Protein AF-A0A8H2DY57-F1 (afdb_monomer_lite)

Radius of gyration: 18.43 Å; chains: 1; bounding box: 59×36×42 Å

Organism: Orbilia oligospora (NCBI:txid2813651)

Structure (mmCIF, N/CA/C/O backbone):
data_AF-A0A8H2DY57-F1
#
_entry.id   AF-A0A8H2DY57-F1
#
loop_
_atom_site.group_PDB
_atom_site.id
_atom_site.type_symbol
_atom_site.label_atom_id
_atom_site.label_alt_id
_atom_site.label_comp_id
_atom_site.label_asym_id
_atom_site.label_entity_id
_atom_site.label_seq_id
_atom_site.pdbx_PDB_ins_code
_atom_site.Cartn_x
_atom_site.Cartn_y
_atom_site.Cartn_z
_atom_site.occupancy
_atom_site.B_iso_or_equiv
_atom_site.auth_seq_id
_atom_site.auth_comp_id
_atom_site.auth_asym_id
_atom_site.auth_atom_id
_atom_site.pdbx_PDB_model_num
ATOM 1 N N . MET A 1 1 ? -40.625 -6.576 17.910 1.00 38.81 1 MET A N 1
ATOM 2 C CA . MET A 1 1 ? -39.157 -6.635 18.066 1.00 38.81 1 MET A CA 1
ATOM 3 C C . MET A 1 1 ? -38.543 -6.299 16.723 1.00 38.81 1 MET A C 1
ATOM 5 O O . MET A 1 1 ? -38.522 -7.148 15.848 1.00 38.81 1 MET A O 1
ATOM 9 N N . GLY A 1 2 ? -38.136 -5.049 16.552 1.00 35.75 2 GLY A N 1
ATOM 10 C CA . GLY A 1 2 ? -37.361 -4.571 15.414 1.00 35.75 2 GLY A CA 1
ATOM 11 C C . GLY A 1 2 ? -36.537 -3.418 15.954 1.00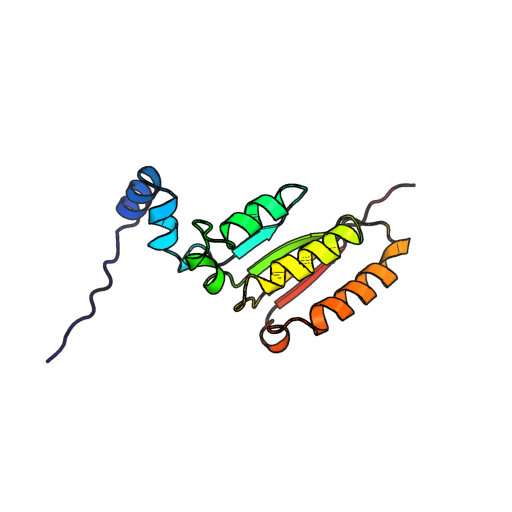 35.75 2 GLY A C 1
ATOM 12 O O . GLY A 1 2 ? -37.092 -2.367 16.250 1.00 35.75 2 GLY A O 1
ATOM 13 N N . LEU A 1 3 ? -35.269 -3.677 16.265 1.00 39.50 3 LEU A N 1
ATOM 14 C CA . LEU A 1 3 ? -34.320 -2.611 16.553 1.00 39.50 3 LEU A CA 1
ATOM 15 C C . LEU A 1 3 ? -33.756 -2.210 15.200 1.00 39.50 3 LEU A C 1
ATOM 17 O O . LEU A 1 3 ? -32.845 -2.857 14.684 1.00 39.50 3 LEU A O 1
ATOM 21 N N . ASP A 1 4 ? -34.379 -1.192 14.618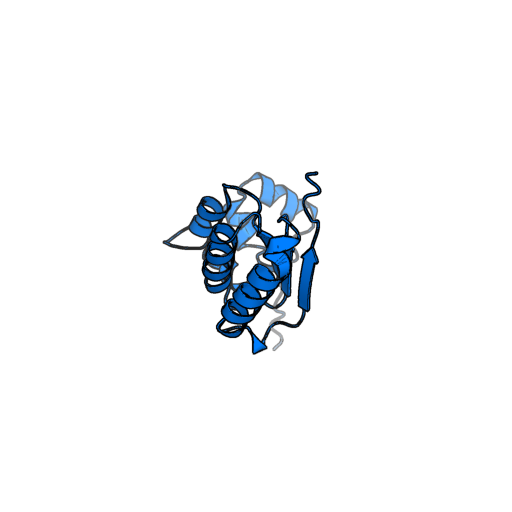 1.00 39.31 4 ASP A N 1
ATOM 22 C CA . ASP A 1 4 ? -33.868 -0.500 13.450 1.00 39.31 4 ASP A CA 1
ATOM 23 C C . ASP A 1 4 ? -32.509 0.082 13.832 1.00 39.31 4 ASP A C 1
ATOM 25 O O . ASP A 1 4 ? -32.385 0.990 14.655 1.00 39.31 4 ASP A O 1
ATOM 29 N N . HIS A 1 5 ? -31.459 -0.525 13.290 1.00 42.16 5 HIS A N 1
ATOM 30 C CA . HIS A 1 5 ? -30.103 -0.036 13.437 1.00 42.16 5 HIS A CA 1
ATOM 31 C C . HIS A 1 5 ? -29.969 1.174 12.504 1.00 42.16 5 HIS A C 1
ATOM 33 O O . HIS A 1 5 ? -29.487 1.069 11.379 1.00 42.16 5 HIS A O 1
ATOM 39 N N . GLU A 1 6 ? -30.479 2.322 12.951 1.00 39.50 6 GLU A N 1
ATOM 40 C CA . GLU A 1 6 ? -30.279 3.604 12.288 1.00 39.50 6 GLU A CA 1
ATOM 41 C C . GLU A 1 6 ? -28.786 3.942 12.342 1.00 39.50 6 GLU A C 1
ATOM 43 O O . GLU A 1 6 ? -28.264 4.487 13.315 1.00 39.50 6 GLU A O 1
ATOM 48 N N . THR A 1 7 ? -28.060 3.601 11.280 1.00 49.81 7 THR A N 1
ATOM 49 C CA . THR A 1 7 ? -26.817 4.298 10.962 1.00 49.81 7 THR A CA 1
ATOM 50 C C . THR A 1 7 ? -27.155 5.778 10.804 1.00 49.81 7 THR A C 1
ATOM 52 O O . THR A 1 7 ? -27.992 6.098 9.955 1.00 49.81 7 THR A O 1
ATOM 55 N N . PRO A 1 8 ? -26.530 6.696 11.562 1.00 45.56 8 PRO A N 1
ATOM 56 C CA . PRO A 1 8 ? -26.753 8.114 11.365 1.00 45.56 8 PRO A CA 1
ATOM 57 C C . PRO A 1 8 ? -26.166 8.490 10.004 1.00 45.56 8 PRO A C 1
ATOM 59 O O . PRO A 1 8 ? -24.956 8.637 9.829 1.00 45.56 8 PRO A O 1
ATOM 62 N N . CYS A 1 9 ? -27.040 8.607 9.009 1.00 51.09 9 CYS A N 1
ATOM 63 C CA . CYS A 1 9 ? -26.726 9.189 7.718 1.00 51.09 9 CYS A CA 1
ATOM 64 C C . CYS A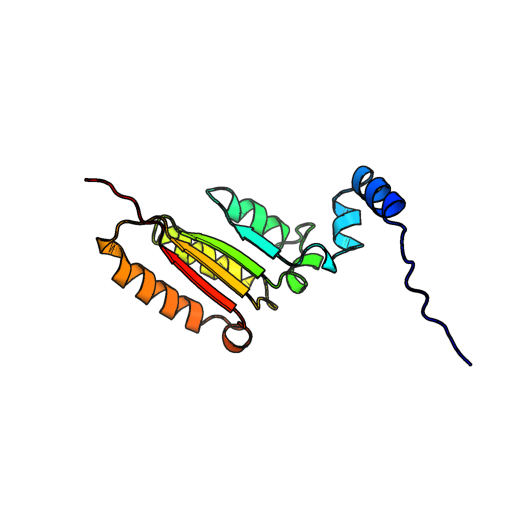 1 9 ? -26.474 10.685 7.939 1.00 51.09 9 CYS A C 1
ATOM 66 O O . CYS A 1 9 ? -27.382 11.497 7.793 1.00 51.09 9 CYS A O 1
ATOM 68 N N . CYS A 1 10 ? -25.262 11.069 8.347 1.00 55.72 10 CYS A N 1
ATOM 69 C CA . CYS A 1 10 ? -24.883 12.478 8.371 1.00 55.72 10 CYS A CA 1
ATOM 70 C C . CYS A 1 10 ? -25.069 13.043 6.956 1.00 55.72 10 CYS A C 1
ATOM 72 O O . CYS A 1 10 ? -24.450 12.551 6.005 1.00 55.72 10 CYS A O 1
ATOM 74 N N . ASN A 1 11 ? -25.922 14.061 6.810 1.00 59.88 11 ASN A N 1
ATOM 75 C CA . ASN A 1 11 ? -26.118 14.744 5.536 1.00 59.88 11 ASN A CA 1
ATOM 76 C C . ASN A 1 11 ? -24.759 15.234 5.012 1.00 59.88 11 ASN A C 1
ATOM 78 O O . ASN A 1 11 ? -23.863 15.582 5.783 1.00 59.88 11 ASN A O 1
ATOM 82 N N . SER A 1 12 ? -24.582 15.284 3.690 1.00 60.69 12 SER A N 1
ATOM 83 C CA . SER A 1 12 ? -23.305 15.675 3.066 1.00 60.69 12 SER A CA 1
ATOM 84 C C . SER A 1 12 ? -22.769 17.031 3.563 1.00 60.69 12 SER A C 1
ATOM 86 O O . SER A 1 12 ? -21.551 17.209 3.645 1.00 60.69 12 SER A O 1
ATOM 88 N N . GLY A 1 13 ? -23.661 17.947 3.963 1.00 63.19 13 GLY A N 1
ATOM 89 C CA . GLY A 1 13 ? -23.330 19.223 4.606 1.00 63.19 13 GLY A CA 1
ATOM 90 C C . GLY A 1 13 ? -22.735 19.092 6.014 1.00 63.19 13 GLY A C 1
ATOM 91 O O . GLY A 1 13 ? -21.751 19.767 6.320 1.00 63.19 13 GLY A O 1
ATOM 92 N N . ASP A 1 14 ? -23.246 18.175 6.836 1.00 64.94 14 ASP A N 1
ATOM 93 C CA . ASP A 1 14 ? -22.772 17.944 8.210 1.00 64.94 14 ASP A CA 1
ATOM 94 C C . ASP A 1 14 ? -21.392 17.284 8.214 1.00 64.94 14 ASP A C 1
ATOM 96 O O . ASP A 1 14 ? -20.511 17.636 8.996 1.00 64.94 14 ASP A O 1
ATOM 100 N N . VAL A 1 15 ? -21.158 16.382 7.259 1.00 67.12 15 VAL A N 1
ATOM 101 C CA . VAL A 1 15 ? -19.867 15.714 7.052 1.00 67.12 15 VAL A CA 1
ATOM 102 C C . VAL A 1 15 ? -18.780 16.719 6.643 1.00 67.12 15 VAL A C 1
ATOM 104 O O . VAL A 1 15 ? -17.648 16.654 7.129 1.00 67.12 15 VAL A O 1
ATOM 107 N N . ALA A 1 16 ? -19.120 17.689 5.785 1.00 66.69 16 ALA A N 1
ATOM 108 C CA . ALA A 1 16 ? -18.208 18.758 5.381 1.00 66.69 16 ALA A CA 1
ATOM 109 C C . ALA A 1 16 ? -17.932 19.758 6.518 1.00 66.69 16 ALA A C 1
ATOM 111 O O . ALA A 1 16 ? -16.804 20.236 6.653 1.00 66.69 16 ALA A O 1
ATOM 112 N N . ALA A 1 17 ? -18.933 20.063 7.349 1.00 67.44 17 ALA A N 1
ATOM 113 C CA . ALA A 1 17 ? -18.755 20.879 8.547 1.00 67.44 17 ALA A CA 1
ATOM 114 C C . ALA A 1 17 ? -17.863 20.169 9.582 1.00 67.44 17 ALA A C 1
ATOM 116 O O . ALA A 1 17 ? -16.927 20.773 10.103 1.00 67.44 17 ALA A O 1
ATOM 117 N N . PHE A 1 18 ? -18.062 18.867 9.792 1.00 70.06 18 PHE A N 1
ATOM 118 C CA . PHE A 1 18 ? -17.260 18.050 10.703 1.00 70.06 18 PHE A CA 1
ATOM 119 C C . PHE A 1 18 ? -15.784 17.962 10.281 1.00 70.06 18 PHE A C 1
ATOM 121 O O . PHE A 1 18 ? -14.883 18.079 11.115 1.00 70.06 18 PHE A O 1
ATOM 128 N N . ALA A 1 19 ? -15.519 17.855 8.973 1.00 67.81 19 ALA A N 1
ATOM 129 C CA . ALA A 1 19 ? -14.162 17.887 8.424 1.00 67.81 19 ALA A CA 1
ATOM 130 C C . ALA A 1 19 ? -13.407 19.188 8.755 1.00 67.81 19 ALA A C 1
ATOM 132 O O . ALA A 1 19 ? -12.188 19.157 8.934 1.00 67.81 19 ALA A O 1
ATOM 133 N N . LYS A 1 20 ? -14.120 20.322 8.854 1.00 73.75 20 LYS A N 1
ATOM 134 C CA . LYS A 1 20 ? -13.533 21.625 9.212 1.00 73.75 20 LYS A CA 1
ATOM 135 C C . LYS A 1 20 ? -13.138 21.703 10.688 1.00 73.75 20 LYS A C 1
ATOM 137 O O . LYS A 1 20 ? -12.236 22.464 11.018 1.00 73.75 20 LYS A O 1
ATOM 142 N N . CYS A 1 21 ? -13.779 20.922 11.557 1.00 76.69 21 CYS A N 1
ATOM 143 C CA . CYS A 1 21 ? -13.502 20.919 12.993 1.00 76.69 21 CYS A CA 1
ATOM 144 C C . CYS A 1 21 ? -12.281 20.065 13.351 1.00 76.69 21 CYS A C 1
ATOM 146 O O . CYS A 1 21 ? -11.465 20.472 14.173 1.00 76.69 21 CYS A O 1
ATOM 148 N N . SER A 1 22 ? -12.137 18.880 12.747 1.00 81.50 22 SER A N 1
ATOM 149 C CA . SER A 1 22 ? -10.953 18.042 12.953 1.00 81.50 22 SER A CA 1
ATOM 150 C C . SER A 1 22 ? -10.794 16.984 11.872 1.00 81.50 22 SER A C 1
ATOM 152 O O . SER A 1 22 ? -11.612 16.075 11.723 1.00 81.50 22 SER A O 1
ATOM 154 N N . ARG A 1 23 ? -9.6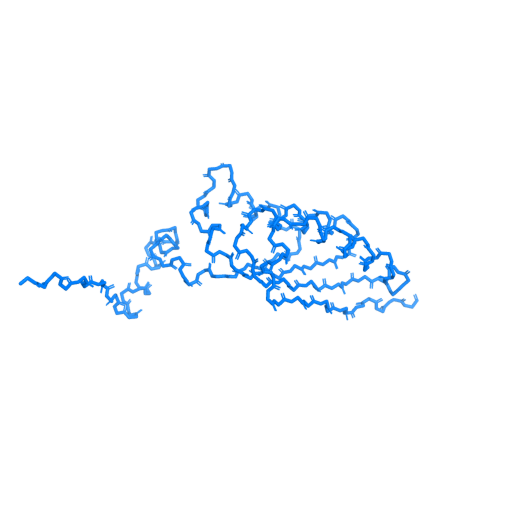55 17.040 11.178 1.00 76.88 23 ARG A N 1
ATOM 155 C CA . ARG A 1 23 ? -9.272 16.028 10.190 1.00 76.88 23 ARG A CA 1
ATOM 156 C C . ARG A 1 23 ? -9.059 14.650 10.826 1.00 76.88 23 ARG A C 1
ATOM 158 O O . ARG A 1 23 ? -9.330 13.655 10.172 1.00 76.88 23 ARG A O 1
ATOM 165 N N . PHE A 1 24 ? -8.614 14.594 12.085 1.00 79.19 24 PHE A N 1
ATOM 166 C CA . PHE A 1 24 ? -8.467 13.340 12.831 1.00 79.19 24 PHE A CA 1
ATOM 167 C C . PHE A 1 24 ? -9.819 12.650 13.016 1.00 79.19 24 PHE A C 1
ATOM 169 O O . PHE A 1 24 ? -10.012 11.527 12.554 1.00 79.19 24 PHE A O 1
ATOM 176 N N . TRP A 1 25 ? -10.773 13.354 13.631 1.00 78.56 25 TRP A N 1
ATOM 177 C CA . TRP A 1 25 ? -12.088 12.793 13.933 1.00 78.56 25 TRP A CA 1
ATOM 178 C C . TRP A 1 25 ? -12.860 12.449 12.668 1.00 78.56 25 TRP A C 1
ATOM 180 O O . TRP A 1 25 ? -13.505 11.409 12.618 1.00 78.56 25 TRP A O 1
ATOM 190 N N . TYR A 1 26 ? -12.740 13.271 11.623 1.00 82.00 26 TYR A N 1
ATOM 191 C CA . TYR A 1 26 ? -13.323 12.971 10.321 1.00 82.00 26 TYR A CA 1
ATOM 192 C C . TYR A 1 26 ? -12.818 11.641 9.757 1.00 82.00 26 TYR A C 1
ATOM 194 O O . TYR A 1 26 ? -13.615 10.820 9.307 1.00 82.00 26 TYR A O 1
ATOM 202 N N . SER A 1 27 ? -11.504 11.413 9.793 1.00 78.69 27 SER A N 1
ATOM 203 C CA . SER A 1 27 ? -10.938 10.183 9.252 1.00 78.69 27 SER A CA 1
ATOM 204 C C . SER A 1 27 ? -11.386 8.950 10.031 1.00 78.69 27 SER A C 1
ATOM 206 O O . SER A 1 27 ? -11.724 7.943 9.419 1.00 78.69 27 SER A O 1
ATOM 208 N N . VAL A 1 28 ? -11.459 9.052 11.361 1.00 77.94 28 VAL A N 1
ATOM 209 C CA . VAL A 1 28 ? -11.938 7.972 12.237 1.00 77.94 28 VAL A CA 1
ATOM 210 C C . VAL A 1 28 ? -13.439 7.711 12.067 1.00 77.94 28 VAL A C 1
ATOM 212 O O . VAL A 1 28 ? -13.855 6.559 12.094 1.00 77.94 28 VAL A O 1
ATOM 215 N N . ALA A 1 29 ? -14.250 8.754 11.871 1.00 82.19 29 ALA A N 1
ATOM 216 C CA . ALA A 1 29 ? -15.699 8.629 11.708 1.00 82.19 29 ALA A CA 1
ATOM 217 C C . ALA A 1 29 ? -16.104 8.083 10.329 1.00 82.19 29 ALA A C 1
ATOM 219 O O . ALA A 1 29 ? -17.125 7.409 10.206 1.00 82.19 29 ALA A O 1
ATOM 220 N N . PHE A 1 30 ? -15.306 8.348 9.289 1.00 82.44 30 PHE A N 1
ATOM 221 C CA . PHE A 1 30 ? -15.603 7.943 7.912 1.00 82.44 30 PHE A CA 1
ATOM 222 C C . PHE A 1 30 ? -14.461 7.134 7.279 1.00 82.44 30 PHE A C 1
ATOM 224 O O . PHE A 1 30 ? -13.960 7.509 6.215 1.00 82.44 30 PHE A O 1
ATOM 231 N N . PRO A 1 31 ? -14.053 6.003 7.879 1.00 80.69 31 PRO A N 1
ATOM 232 C CA . PRO A 1 31 ? -12.868 5.267 7.451 1.00 80.69 31 PRO A CA 1
ATOM 233 C C . PRO A 1 31 ? -13.023 4.670 6.046 1.00 80.69 31 PRO A C 1
ATOM 235 O O . PRO A 1 31 ? -12.058 4.599 5.293 1.00 80.69 31 PRO A O 1
ATOM 238 N N . SER A 1 32 ? -14.250 4.334 5.632 1.00 82.44 32 SER A N 1
ATOM 239 C CA . SER A 1 32 ? -14.560 3.837 4.282 1.00 82.44 32 SER A CA 1
ATOM 240 C C . SER A 1 32 ? -14.242 4.837 3.165 1.00 82.44 32 SER A C 1
ATOM 242 O O . SER A 1 32 ? -14.040 4.431 2.022 1.00 82.44 32 SER A O 1
ATOM 244 N N . ARG A 1 33 ? -14.152 6.138 3.481 1.00 83.19 33 ARG A N 1
ATOM 245 C CA . ARG A 1 33 ? -13.719 7.177 2.531 1.00 83.19 33 ARG A CA 1
ATOM 246 C C . ARG A 1 33 ? -12.207 7.174 2.298 1.00 83.19 33 ARG A C 1
ATOM 248 O O . ARG A 1 33 ? -11.739 7.814 1.361 1.00 83.19 33 ARG A O 1
ATOM 255 N N . PHE A 1 34 ? -11.453 6.458 3.129 1.00 85.00 34 PHE A N 1
ATOM 256 C CA . PHE A 1 34 ? -10.002 6.332 3.069 1.00 85.00 34 PHE A CA 1
ATOM 257 C C . PHE A 1 34 ? -9.634 4.893 2.708 1.00 85.00 34 PHE A C 1
ATOM 259 O O . PHE A 1 34 ? -9.096 4.154 3.523 1.00 85.00 34 PHE A O 1
ATOM 266 N N . SER A 1 35 ? -9.953 4.490 1.477 1.00 89.25 35 SER A N 1
ATOM 267 C CA . SER A 1 35 ? -9.665 3.143 0.967 1.00 89.25 35 SER A CA 1
ATOM 268 C C . SER A 1 35 ? -8.348 3.042 0.197 1.00 89.25 35 SER A C 1
ATOM 270 O O . SER A 1 35 ? -7.923 1.937 -0.134 1.00 89.25 35 SER A O 1
ATOM 272 N N . GLY A 1 36 ? -7.701 4.170 -0.101 1.00 90.19 36 GLY A N 1
ATOM 273 C CA . GLY A 1 36 ? -6.508 4.214 -0.937 1.00 90.19 36 GLY A CA 1
ATOM 274 C C . GLY A 1 36 ? -5.409 5.110 -0.389 1.00 90.19 36 GLY A C 1
ATOM 275 O O . GLY A 1 36 ? -5.679 6.149 0.218 1.00 90.19 36 GLY A O 1
ATOM 276 N N . ILE A 1 37 ? -4.160 4.725 -0.646 1.00 90.06 37 ILE A N 1
ATOM 277 C CA . ILE A 1 37 ? -2.968 5.502 -0.305 1.00 90.06 37 ILE A CA 1
ATOM 278 C C . ILE A 1 37 ? -2.064 5.691 -1.525 1.00 90.06 37 ILE A C 1
ATOM 280 O O . ILE A 1 37 ? -1.841 4.773 -2.312 1.00 90.06 37 ILE A O 1
ATOM 284 N N . LYS A 1 38 ? -1.511 6.898 -1.669 1.00 89.75 38 LYS A N 1
ATOM 285 C CA . LYS A 1 38 ? -0.494 7.208 -2.676 1.00 89.75 38 LYS A CA 1
ATOM 286 C C . LYS A 1 38 ? 0.829 7.530 -1.989 1.00 89.75 38 LYS A C 1
ATOM 288 O O . LYS A 1 38 ? 0.928 8.508 -1.249 1.00 89.75 38 LYS A O 1
ATOM 293 N N . LEU A 1 39 ? 1.839 6.707 -2.240 1.00 85.38 39 LEU A N 1
ATOM 294 C CA . LEU A 1 39 ? 3.205 6.867 -1.763 1.00 85.38 39 LEU A CA 1
ATOM 295 C C . LEU A 1 39 ? 4.030 7.500 -2.881 1.00 85.38 39 LEU A C 1
ATOM 297 O O . LEU A 1 39 ? 4.425 6.841 -3.837 1.00 85.38 39 LEU A O 1
ATOM 301 N N . HIS A 1 40 ? 4.260 8.807 -2.771 1.00 76.81 40 HIS A N 1
ATOM 302 C CA . HIS A 1 40 ? 5.032 9.562 -3.753 1.00 76.81 40 HIS A CA 1
ATOM 303 C C . HIS A 1 40 ? 6.218 10.268 -3.085 1.00 76.81 40 HIS A C 1
ATOM 305 O O . HIS A 1 40 ? 6.048 11.001 -2.108 1.00 76.81 40 HIS A O 1
ATOM 311 N N . GLY A 1 41 ? 7.412 10.113 -3.667 1.00 68.81 41 GLY A N 1
ATOM 312 C CA . GLY A 1 41 ? 8.605 10.902 -3.339 1.00 68.81 41 GLY A CA 1
ATOM 313 C C . GLY A 1 41 ? 9.177 10.666 -1.934 1.00 68.81 41 GLY A C 1
ATOM 314 O O . GLY A 1 41 ? 8.858 9.688 -1.260 1.00 68.81 41 GLY A O 1
ATOM 315 N N . GLY A 1 42 ? 10.031 11.586 -1.473 1.00 66.81 42 GLY A N 1
ATOM 316 C CA . GLY A 1 42 ? 10.814 11.441 -0.233 1.00 66.81 42 GLY A CA 1
ATOM 317 C C . GLY A 1 42 ? 10.022 11.446 1.084 1.00 66.81 42 GLY A C 1
ATOM 318 O O . GLY A 1 42 ? 10.576 11.123 2.130 1.00 66.81 42 GLY A O 1
ATOM 319 N N . ASN A 1 43 ? 8.723 11.766 1.064 1.00 70.69 43 ASN A N 1
ATOM 320 C CA . ASN A 1 43 ? 7.909 11.886 2.282 1.00 70.69 43 ASN A CA 1
ATOM 321 C C . ASN A 1 43 ? 7.116 10.624 2.654 1.00 70.69 43 ASN A C 1
ATOM 323 O O . ASN A 1 43 ? 6.433 10.620 3.683 1.00 70.69 43 ASN A O 1
ATOM 327 N N . HIS A 1 44 ? 7.211 9.542 1.875 1.00 79.81 44 HIS A N 1
ATOM 328 C CA . HIS A 1 44 ? 6.455 8.315 2.142 1.00 79.81 44 HIS A CA 1
ATOM 329 C C . HIS A 1 44 ? 6.753 7.741 3.542 1.00 79.81 44 HIS A C 1
ATOM 331 O O . HIS A 1 44 ? 5.819 7.394 4.258 1.00 79.81 44 HIS A O 1
ATOM 337 N N . LYS A 1 45 ? 8.009 7.760 4.020 1.00 82.31 45 LYS A N 1
ATOM 338 C CA . LYS A 1 45 ? 8.366 7.280 5.376 1.00 82.31 45 LYS A CA 1
ATOM 339 C C . LYS A 1 45 ? 7.637 8.042 6.481 1.00 82.31 45 LYS A C 1
ATOM 341 O O . LYS A 1 45 ? 7.186 7.445 7.457 1.00 82.31 45 LYS A O 1
ATOM 346 N N . ARG A 1 46 ? 7.491 9.363 6.330 1.00 83.44 46 ARG A N 1
ATOM 347 C CA . ARG A 1 46 ? 6.754 10.199 7.290 1.00 83.44 46 ARG A CA 1
ATOM 348 C C . ARG A 1 46 ? 5.265 9.867 7.282 1.00 83.44 46 ARG A C 1
ATOM 350 O O . ARG A 1 46 ? 4.661 9.829 8.348 1.00 83.44 46 ARG A O 1
ATOM 357 N N . LEU A 1 47 ? 4.693 9.616 6.105 1.00 84.75 47 LEU A N 1
ATOM 358 C CA . LEU A 1 47 ? 3.296 9.213 5.973 1.00 84.75 47 LEU A CA 1
ATOM 359 C C . LEU A 1 47 ? 3.051 7.841 6.618 1.00 84.75 47 LEU A C 1
ATOM 361 O O . LEU A 1 47 ? 2.139 7.707 7.424 1.00 84.75 47 LEU A O 1
ATOM 365 N N . LEU A 1 48 ? 3.902 6.849 6.344 1.00 88.25 48 LEU A N 1
ATOM 366 C CA . LEU A 1 48 ? 3.791 5.496 6.908 1.00 88.25 48 LEU A CA 1
ATOM 367 C C . LEU A 1 48 ? 3.923 5.479 8.439 1.00 88.25 48 LEU A C 1
ATOM 369 O O . LEU A 1 48 ? 3.237 4.710 9.112 1.00 88.25 48 LEU A O 1
ATOM 373 N N . LYS A 1 49 ? 4.729 6.382 9.015 1.00 88.88 49 LYS A N 1
ATOM 374 C CA . LYS A 1 49 ? 4.784 6.585 10.474 1.00 88.88 49 LYS A CA 1
ATOM 375 C C . LYS A 1 49 ? 3.450 7.031 11.077 1.00 88.88 49 LYS A C 1
ATOM 377 O O . LYS A 1 49 ? 3.232 6.803 12.256 1.00 88.88 49 LYS A O 1
ATOM 382 N N . MET A 1 50 ? 2.546 7.641 10.309 1.00 89.00 50 MET A N 1
ATOM 383 C CA . MET A 1 50 ? 1.215 7.998 10.819 1.00 89.00 50 MET A CA 1
ATOM 384 C C . MET A 1 50 ? 0.306 6.772 10.985 1.00 89.00 50 MET A C 1
ATOM 386 O O . MET A 1 50 ? -0.629 6.832 11.778 1.00 89.00 50 MET A O 1
ATOM 390 N N . PHE A 1 51 ? 0.587 5.678 10.271 1.00 89.81 51 PHE A N 1
ATOM 391 C CA . PHE A 1 51 ? -0.150 4.409 10.336 1.00 89.81 51 PHE A CA 1
ATOM 392 C C . PHE A 1 51 ? 0.495 3.377 11.277 1.00 89.81 51 PHE A C 1
ATOM 394 O O . PHE A 1 51 ? -0.044 2.289 11.459 1.00 89.81 51 PHE A O 1
ATOM 401 N N . THR A 1 52 ? 1.645 3.695 11.876 1.00 88.75 52 THR A N 1
ATOM 402 C CA . THR A 1 52 ? 2.414 2.801 12.759 1.00 88.75 52 THR A CA 1
ATOM 403 C C . THR A 1 52 ? 2.789 3.510 14.065 1.00 88.75 52 THR A C 1
ATOM 405 O O . THR A 1 52 ? 2.565 4.708 14.202 1.00 88.75 52 THR A O 1
ATOM 408 N N . ASN A 1 53 ? 3.335 2.786 15.051 1.00 85.06 53 ASN A N 1
ATOM 409 C CA . ASN A 1 53 ? 3.926 3.343 16.283 1.00 85.06 53 ASN A CA 1
ATOM 410 C C . ASN A 1 53 ? 3.049 4.359 17.047 1.00 85.06 53 ASN A C 1
ATOM 412 O O . ASN A 1 53 ? 3.536 5.398 17.486 1.00 85.06 53 ASN A O 1
ATOM 416 N N . GLY A 1 54 ? 1.749 4.083 17.187 1.00 81.88 54 GLY A N 1
ATOM 417 C CA . GLY A 1 54 ? 0.819 4.993 17.872 1.00 81.88 54 GLY A CA 1
ATOM 418 C C . GLY A 1 54 ? 0.455 6.243 17.064 1.00 81.88 54 GLY A C 1
ATOM 419 O O . GLY A 1 54 ? -0.097 7.196 17.609 1.00 81.88 54 GLY A O 1
ATOM 420 N N . GLY A 1 55 ? 0.758 6.252 15.764 1.00 85.81 55 GLY A N 1
ATOM 421 C CA . GLY A 1 55 ? 0.320 7.286 14.845 1.00 85.81 55 GLY A CA 1
ATOM 422 C C . GLY A 1 55 ? -1.205 7.394 14.779 1.00 85.81 55 GLY A C 1
ATOM 423 O O . GLY A 1 55 ? -1.952 6.434 14.959 1.00 85.81 55 GLY A O 1
ATOM 424 N N . TRP A 1 56 ? -1.686 8.599 14.500 1.00 85.31 56 TRP A N 1
ATOM 425 C CA . TRP A 1 56 ? -3.111 8.915 14.562 1.00 85.31 56 TRP A CA 1
ATOM 426 C C . TRP A 1 56 ? -3.953 8.278 13.439 1.00 85.31 56 TRP A C 1
ATOM 428 O O . TRP A 1 56 ? -5.176 8.261 13.533 1.00 85.31 56 TRP A O 1
ATOM 438 N N . LEU A 1 57 ? -3.320 7.738 12.390 1.00 88.12 57 LEU A N 1
ATOM 439 C CA . LEU A 1 57 ? -3.980 7.004 11.303 1.00 88.12 57 LEU A CA 1
ATOM 440 C C . LEU A 1 57 ? -3.923 5.481 11.490 1.00 88.12 57 LEU A C 1
ATOM 442 O O . LEU A 1 57 ? -4.411 4.758 10.625 1.00 88.12 57 LEU A O 1
ATOM 446 N N . VAL A 1 58 ? -3.371 4.975 12.602 1.00 89.25 58 VAL A N 1
ATOM 447 C CA . VAL A 1 58 ? -3.329 3.531 12.909 1.00 89.25 58 VAL A CA 1
ATOM 448 C C . VAL A 1 58 ? -4.693 2.845 12.729 1.00 89.25 58 VAL A C 1
ATOM 450 O O . VAL A 1 58 ? -4.708 1.799 12.082 1.00 89.25 58 VAL A O 1
ATOM 453 N N . PRO A 1 59 ? -5.835 3.407 13.186 1.00 86.81 59 PRO A N 1
ATOM 454 C CA . PRO A 1 59 ? -7.140 2.765 12.997 1.00 86.81 59 PRO A CA 1
ATOM 455 C C . PRO A 1 59 ? -7.555 2.607 11.529 1.00 86.81 59 PRO A C 1
ATOM 457 O O . PRO A 1 59 ? -8.412 1.792 11.216 1.00 86.81 59 PRO A O 1
ATOM 460 N N . LEU A 1 60 ? -6.966 3.384 10.616 1.00 88.62 60 LEU A N 1
ATOM 461 C CA . LEU A 1 60 ? -7.316 3.358 9.197 1.00 88.62 60 LEU A CA 1
ATOM 462 C C . LEU A 1 60 ? -6.516 2.345 8.392 1.00 88.62 60 LEU A C 1
ATOM 464 O O . LEU A 1 60 ? -6.883 2.083 7.251 1.00 88.62 60 LEU A O 1
ATOM 468 N N . LYS A 1 61 ? -5.439 1.775 8.945 1.00 90.06 61 LYS A N 1
ATOM 469 C CA . LYS A 1 61 ? -4.569 0.854 8.197 1.00 90.06 61 LYS A CA 1
ATOM 470 C C . LYS A 1 61 ? -5.355 -0.334 7.620 1.00 90.06 61 LYS A C 1
ATOM 472 O O . LYS A 1 61 ? -5.099 -0.742 6.494 1.00 90.06 61 LYS A O 1
ATOM 477 N N . ASP A 1 62 ? -6.354 -0.817 8.361 1.00 88.94 62 ASP A N 1
ATOM 478 C CA . ASP A 1 62 ? -7.175 -1.973 7.995 1.00 88.94 62 ASP A CA 1
ATOM 479 C C . ASP A 1 62 ? -8.248 -1.615 6.949 1.00 88.94 62 ASP A C 1
ATOM 481 O O . ASP A 1 62 ? -8.860 -2.494 6.346 1.00 88.94 62 ASP A O 1
ATOM 485 N N . HIS A 1 63 ? -8.463 -0.321 6.697 1.00 90.75 63 HIS A N 1
ATOM 486 C CA . HIS A 1 63 ? -9.386 0.177 5.679 1.00 90.75 63 HIS A CA 1
ATOM 487 C C . HIS A 1 63 ? -8.700 0.477 4.342 1.00 90.75 63 HIS A C 1
ATOM 489 O O . HIS A 1 63 ? -9.388 0.596 3.326 1.00 90.75 63 HIS A O 1
ATOM 495 N N . ILE A 1 64 ? -7.366 0.560 4.317 1.00 92.12 64 ILE A N 1
ATOM 496 C CA . ILE A 1 64 ? -6.602 0.748 3.083 1.00 92.12 64 ILE A CA 1
ATOM 497 C C . ILE A 1 64 ? -6.625 -0.549 2.273 1.00 92.12 64 ILE A C 1
ATOM 499 O O . ILE A 1 64 ? -6.098 -1.575 2.693 1.00 92.12 64 ILE A O 1
ATOM 503 N N . ARG A 1 65 ? -7.219 -0.467 1.083 1.00 93.06 65 ARG A N 1
ATOM 504 C CA . ARG A 1 65 ? -7.347 -1.558 0.110 1.00 93.06 65 ARG A CA 1
ATOM 505 C C . ARG A 1 65 ? -6.547 -1.315 -1.158 1.00 93.06 65 ARG A C 1
ATOM 507 O O . ARG A 1 65 ? -6.212 -2.271 -1.847 1.00 93.06 65 ARG A O 1
ATOM 514 N N . SER A 1 66 ? -6.228 -0.064 -1.481 1.00 92.94 66 SER A N 1
ATOM 515 C CA . SER A 1 66 ? -5.426 0.273 -2.654 1.00 92.94 66 SER A CA 1
ATOM 516 C C . SER A 1 66 ? -4.172 1.062 -2.296 1.00 92.94 66 SER A C 1
ATOM 518 O O . SER A 1 66 ? -4.185 1.960 -1.453 1.00 92.94 66 SER A O 1
ATOM 520 N N . MET A 1 67 ? -3.068 0.735 -2.958 1.00 91.81 67 MET A N 1
ATOM 521 C CA . MET A 1 67 ? -1.800 1.438 -2.834 1.00 91.81 67 MET A CA 1
ATOM 522 C C . MET A 1 67 ? -1.271 1.779 -4.218 1.00 91.81 67 MET A C 1
ATOM 524 O O . MET A 1 67 ? -1.215 0.939 -5.112 1.00 91.81 67 MET A O 1
ATOM 528 N N . ASN A 1 68 ? -0.836 3.021 -4.371 1.00 91.69 68 ASN A N 1
ATOM 529 C CA . ASN A 1 68 ? -0.112 3.486 -5.538 1.00 91.69 68 ASN A CA 1
ATOM 530 C C . ASN A 1 68 ? 1.271 3.965 -5.084 1.00 91.69 68 ASN A C 1
ATOM 532 O O . ASN A 1 68 ? 1.354 4.857 -4.239 1.00 91.69 68 ASN A O 1
ATOM 536 N N . SER A 1 69 ? 2.337 3.361 -5.601 1.00 88.19 69 SER A N 1
ATOM 537 C CA . SER A 1 69 ? 3.715 3.696 -5.238 1.00 88.19 69 SER A CA 1
ATOM 538 C C . SER A 1 69 ? 4.531 4.071 -6.464 1.00 88.19 69 SER A C 1
ATOM 540 O O . SER A 1 69 ? 4.318 3.532 -7.550 1.00 88.19 69 SER A O 1
ATOM 542 N N . THR A 1 70 ? 5.484 4.977 -6.278 1.00 87.06 70 THR A N 1
ATOM 543 C CA . THR A 1 70 ? 6.427 5.377 -7.322 1.00 87.06 70 THR A CA 1
ATOM 544 C C . THR A 1 70 ? 7.831 4.877 -6.996 1.00 87.06 70 THR A C 1
ATOM 546 O O . THR A 1 70 ? 8.379 5.204 -5.944 1.00 87.06 70 THR A O 1
ATOM 549 N N . ILE A 1 71 ? 8.416 4.118 -7.920 1.00 81.62 71 ILE A N 1
ATOM 550 C CA . ILE A 1 71 ? 9.783 3.605 -7.872 1.00 81.62 71 ILE A CA 1
ATOM 551 C C . ILE A 1 71 ? 10.666 4.467 -8.767 1.00 81.62 71 ILE A C 1
ATOM 553 O O . ILE A 1 71 ? 10.391 4.605 -9.956 1.00 81.62 71 ILE A O 1
ATOM 557 N N . TYR A 1 72 ? 11.746 4.990 -8.195 1.00 79.44 72 TYR A N 1
ATOM 558 C CA . TYR A 1 72 ? 12.801 5.709 -8.920 1.00 79.44 72 TYR A CA 1
ATOM 559 C C . TYR A 1 72 ? 14.085 4.873 -9.022 1.00 79.44 72 TYR A C 1
ATOM 561 O O . TYR A 1 72 ? 14.834 4.946 -9.991 1.00 79.44 72 TYR A O 1
ATOM 569 N N . ASN A 1 73 ? 14.342 4.048 -8.006 1.00 74.19 73 ASN A N 1
ATOM 570 C CA . ASN A 1 73 ? 15.523 3.199 -7.890 1.00 74.19 73 ASN A CA 1
ATOM 571 C C . ASN A 1 73 ? 15.218 1.951 -7.038 1.00 74.19 73 ASN A C 1
ATOM 573 O O . ASN A 1 73 ? 14.111 1.786 -6.516 1.00 74.19 73 ASN A O 1
ATOM 577 N N . LEU A 1 74 ? 16.204 1.068 -6.869 1.00 72.38 74 LEU A N 1
ATOM 578 C CA . LEU A 1 74 ? 16.039 -0.151 -6.069 1.00 72.38 74 LEU A CA 1
ATOM 579 C C . LEU A 1 74 ? 15.750 0.128 -4.581 1.00 72.38 74 LEU A C 1
ATOM 581 O O . LEU A 1 74 ? 15.041 -0.656 -3.958 1.00 72.38 74 LEU A O 1
ATOM 585 N N . ASP A 1 75 ? 16.201 1.250 -4.017 1.00 75.75 75 ASP A N 1
ATOM 586 C CA . ASP A 1 75 ? 15.914 1.588 -2.613 1.00 75.75 75 ASP A CA 1
ATOM 587 C C . ASP A 1 75 ? 14.414 1.835 -2.397 1.00 75.75 75 ASP A C 1
ATOM 589 O O . ASP A 1 75 ? 13.806 1.319 -1.457 1.00 75.75 75 ASP A O 1
ATOM 593 N N . THR A 1 76 ? 13.777 2.547 -3.332 1.00 76.81 76 THR A N 1
ATOM 594 C CA . THR A 1 76 ? 12.329 2.808 -3.283 1.00 76.81 76 THR A CA 1
ATOM 595 C C . THR A 1 76 ? 11.475 1.544 -3.442 1.00 76.81 76 THR A C 1
ATOM 597 O O . THR A 1 76 ? 10.324 1.517 -3.005 1.00 76.81 76 THR A O 1
ATOM 600 N N . LEU A 1 77 ? 12.038 0.466 -4.000 1.00 76.81 77 LEU A N 1
ATOM 601 C CA . LEU A 1 77 ? 11.384 -0.842 -4.060 1.00 76.81 77 LEU A CA 1
ATOM 602 C C . LEU A 1 77 ? 11.317 -1.508 -2.675 1.00 76.81 77 LEU A C 1
ATOM 604 O O . LEU A 1 77 ? 10.294 -2.094 -2.316 1.00 76.81 77 LEU A O 1
ATOM 608 N N . GLN A 1 78 ? 12.385 -1.406 -1.884 1.00 78.19 78 GLN A N 1
ATOM 609 C CA . GLN A 1 78 ? 12.402 -1.932 -0.517 1.00 78.19 78 GLN A CA 1
ATOM 610 C C . GLN A 1 78 ? 11.437 -1.154 0.390 1.00 78.19 78 GLN A C 1
ATOM 612 O O . GLN A 1 78 ? 10.754 -1.734 1.243 1.00 78.19 78 GLN A O 1
ATOM 617 N N . ASP A 1 79 ? 11.341 0.157 0.166 1.00 81.19 79 ASP A N 1
ATOM 618 C CA . ASP A 1 79 ? 10.374 1.017 0.841 1.00 81.19 79 ASP A CA 1
ATOM 619 C C . ASP A 1 79 ? 8.927 0.635 0.473 1.00 81.19 79 ASP A C 1
ATOM 621 O O . ASP A 1 79 ? 8.076 0.583 1.362 1.00 81.19 79 ASP A O 1
ATOM 625 N N . LEU A 1 80 ? 8.645 0.285 -0.794 1.00 83.12 80 LEU A N 1
ATOM 626 C CA . LEU A 1 80 ? 7.343 -0.256 -1.210 1.00 83.12 80 LEU A CA 1
ATOM 627 C C . LEU A 1 80 ? 7.000 -1.535 -0.439 1.00 83.12 80 LEU A C 1
ATOM 629 O O . LEU A 1 80 ? 5.909 -1.628 0.115 1.00 83.12 80 LEU A O 1
ATOM 633 N N . TYR A 1 81 ? 7.917 -2.504 -0.386 1.00 84.12 8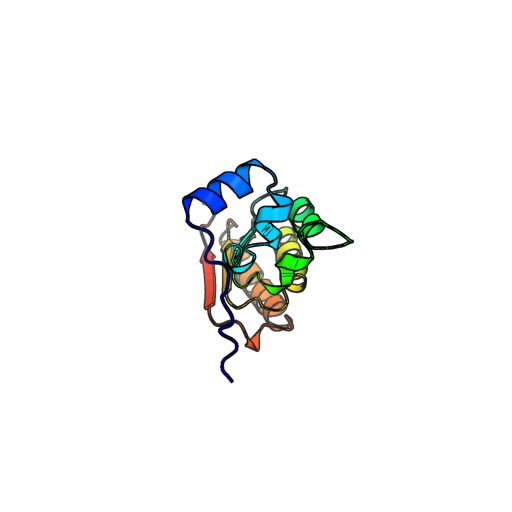1 TYR A N 1
ATOM 634 C CA . TYR A 1 81 ? 7.682 -3.763 0.325 1.00 84.12 81 TYR A CA 1
ATOM 635 C C . TYR A 1 81 ? 7.349 -3.520 1.804 1.00 84.12 81 TYR A C 1
ATOM 637 O O . TYR A 1 81 ? 6.339 -4.002 2.317 1.00 84.12 81 TYR A O 1
ATOM 645 N N . SER A 1 82 ? 8.156 -2.688 2.465 1.00 84.75 82 SER A N 1
ATOM 646 C CA . SER A 1 82 ? 7.960 -2.319 3.870 1.00 84.75 82 SER A CA 1
ATOM 647 C C . SER A 1 82 ? 6.631 -1.596 4.098 1.00 84.75 82 SER A C 1
ATOM 649 O O . SER A 1 82 ? 5.961 -1.824 5.102 1.00 84.75 82 SER A O 1
ATOM 651 N N . ALA A 1 83 ? 6.232 -0.733 3.161 1.00 86.69 83 ALA A N 1
ATOM 652 C CA . ALA A 1 83 ? 4.959 -0.032 3.214 1.00 86.69 83 ALA A CA 1
ATOM 653 C C . ALA A 1 83 ? 3.775 -0.983 3.070 1.00 86.69 83 ALA A C 1
ATOM 655 O O . ALA A 1 83 ? 2.785 -0.849 3.784 1.00 86.69 83 ALA A O 1
ATOM 656 N N . ALA A 1 84 ? 3.873 -1.937 2.151 1.00 87.25 84 ALA A N 1
ATOM 657 C CA . ALA A 1 84 ? 2.792 -2.852 1.848 1.00 87.25 84 ALA A CA 1
ATOM 658 C C . ALA A 1 84 ? 2.474 -3.752 3.060 1.00 87.25 84 ALA A C 1
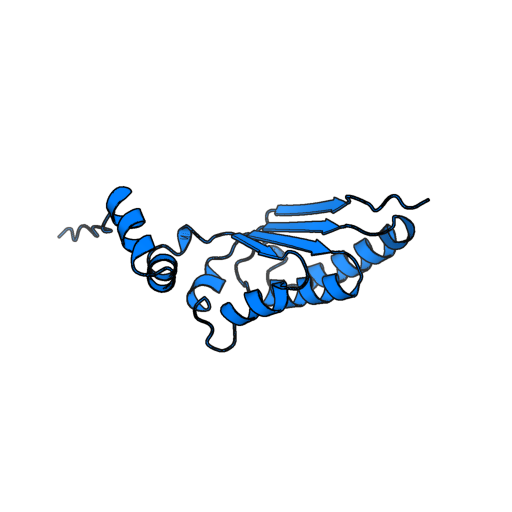ATOM 660 O O . ALA A 1 84 ? 1.306 -3.951 3.374 1.00 87.25 84 ALA A O 1
ATOM 661 N N . LEU A 1 85 ? 3.486 -4.155 3.843 1.00 88.56 85 LEU A N 1
ATOM 662 C CA . LEU A 1 85 ? 3.310 -4.899 5.104 1.00 88.56 85 LEU A CA 1
ATOM 663 C C . LEU A 1 85 ? 2.490 -4.165 6.184 1.00 88.56 85 LEU A C 1
ATOM 665 O O . LEU A 1 85 ? 1.998 -4.805 7.111 1.00 88.56 85 LEU A O 1
ATOM 669 N N . ILE A 1 86 ? 2.339 -2.841 6.097 1.00 90.56 86 ILE A N 1
ATOM 670 C CA . ILE A 1 86 ? 1.556 -2.056 7.066 1.00 90.56 86 ILE A CA 1
ATOM 671 C C . ILE A 1 86 ? 0.047 -2.210 6.825 1.00 90.56 86 ILE A C 1
ATOM 673 O O . ILE A 1 86 ? -0.736 -2.049 7.763 1.00 90.56 86 ILE A O 1
ATOM 677 N N . PHE A 1 87 ? -0.361 -2.523 5.593 1.00 90.81 87 PHE A N 1
ATOM 678 C CA . PHE A 1 87 ? -1.760 -2.540 5.168 1.00 90.81 87 PHE A CA 1
ATOM 679 C C . PHE A 1 87 ? -2.208 -3.984 4.896 1.00 90.81 87 PHE A C 1
ATOM 681 O O . PHE A 1 87 ? -2.017 -4.489 3.791 1.00 90.81 87 PHE A O 1
ATOM 688 N N . PRO A 1 88 ? -2.796 -4.676 5.888 1.00 88.19 88 PRO A N 1
ATOM 689 C CA . PRO A 1 88 ? -3.069 -6.112 5.790 1.00 88.19 88 PRO A CA 1
ATOM 690 C C . PRO A 1 88 ? -4.181 -6.464 4.792 1.00 88.19 88 PRO A C 1
ATOM 692 O O . PRO A 1 88 ? -4.209 -7.578 4.283 1.00 88.19 88 PRO A O 1
ATOM 695 N N . ASN A 1 89 ? -5.078 -5.518 4.496 1.00 89.94 89 ASN A N 1
ATOM 696 C CA . ASN A 1 89 ? -6.230 -5.714 3.610 1.00 89.94 89 ASN A CA 1
ATOM 697 C C . ASN A 1 89 ? -5.999 -5.133 2.208 1.00 89.94 89 ASN A C 1
ATOM 699 O O . ASN A 1 89 ? -6.949 -4.733 1.532 1.00 89.94 89 ASN A O 1
ATOM 703 N N . LEU A 1 90 ? -4.737 -5.035 1.783 1.00 91.00 90 LEU A N 1
ATOM 704 C CA . LEU A 1 90 ? -4.400 -4.528 0.464 1.00 91.00 90 LEU A CA 1
ATOM 705 C C . LEU A 1 90 ? -4.884 -5.502 -0.623 1.00 91.00 90 LEU A C 1
ATOM 707 O O . LEU A 1 90 ? -4.498 -6.664 -0.637 1.00 91.00 90 LEU A O 1
ATOM 711 N N . GLN A 1 91 ? -5.708 -4.998 -1.539 1.00 92.62 91 GLN A N 1
ATOM 712 C CA . GLN A 1 91 ? -6.302 -5.731 -2.665 1.00 92.62 91 GLN A CA 1
ATOM 713 C C . GLN A 1 91 ? -5.829 -5.199 -4.021 1.00 92.62 91 GLN A C 1
ATOM 715 O O . GLN A 1 91 ? -5.904 -5.882 -5.036 1.00 92.62 91 GLN A O 1
ATOM 720 N N . SER A 1 92 ? -5.354 -3.954 -4.062 1.00 92.06 92 SER A N 1
ATOM 721 C CA . SER A 1 92 ? -4.912 -3.305 -5.290 1.00 92.06 92 SER A CA 1
ATOM 722 C C . SER A 1 92 ? -3.548 -2.663 -5.092 1.00 92.06 92 SER A C 1
ATOM 724 O O . SER A 1 92 ? -3.386 -1.802 -4.225 1.00 92.06 92 SER A O 1
ATOM 726 N N . LEU A 1 93 ? -2.586 -3.005 -5.947 1.00 90.56 93 LEU A N 1
ATOM 727 C CA . LEU A 1 93 ? -1.259 -2.396 -5.951 1.00 90.56 93 LEU A CA 1
ATOM 728 C C . LEU A 1 93 ? -0.890 -1.905 -7.355 1.00 90.56 93 LEU A C 1
ATOM 730 O O . LEU A 1 93 ? -0.801 -2.673 -8.311 1.00 90.56 93 LEU A O 1
ATOM 734 N N . THR A 1 94 ? -0.649 -0.602 -7.465 1.00 91.56 94 THR A N 1
ATOM 735 C CA . THR A 1 94 ? -0.114 0.040 -8.666 1.00 91.56 94 THR A CA 1
ATOM 736 C C . THR A 1 94 ? 1.299 0.521 -8.389 1.00 91.56 94 THR A C 1
ATOM 738 O O . THR A 1 94 ? 1.529 1.295 -7.456 1.00 91.56 94 THR A O 1
ATOM 741 N N . VAL A 1 95 ? 2.243 0.099 -9.223 1.00 89.12 95 VAL A N 1
ATOM 742 C CA . VAL A 1 95 ? 3.637 0.519 -9.140 1.00 89.12 95 VAL A CA 1
ATOM 743 C C . VAL A 1 95 ? 4.007 1.298 -10.396 1.00 89.12 95 VAL A C 1
ATOM 745 O O . VAL A 1 95 ? 4.059 0.742 -11.493 1.00 89.12 95 VAL A O 1
ATOM 748 N N . ASN A 1 96 ? 4.279 2.589 -10.222 1.00 88.00 96 ASN A N 1
ATOM 749 C CA . ASN A 1 96 ? 4.792 3.464 -11.270 1.00 88.00 96 ASN A CA 1
ATOM 750 C C . ASN A 1 96 ? 6.316 3.417 -11.241 1.00 88.00 96 ASN A C 1
ATOM 752 O O . ASN A 1 96 ? 6.907 3.704 -10.202 1.00 88.00 96 ASN A O 1
ATOM 756 N N . ILE A 1 97 ? 6.958 3.085 -12.352 1.00 85.69 97 ILE A N 1
ATOM 757 C CA . ILE A 1 97 ? 8.409 2.922 -12.418 1.00 85.69 97 ILE A CA 1
ATOM 758 C C . ILE A 1 97 ? 8.994 4.015 -13.314 1.00 85.69 97 ILE A C 1
ATOM 760 O O . ILE A 1 97 ? 8.743 4.041 -14.518 1.00 85.69 97 ILE A O 1
ATOM 764 N N . PHE A 1 98 ? 9.782 4.898 -12.705 1.00 82.56 98 PHE A N 1
ATOM 765 C CA . PHE A 1 98 ? 10.575 5.944 -13.349 1.00 82.56 98 PHE A CA 1
ATOM 766 C C . PHE A 1 98 ? 12.043 5.547 -13.230 1.00 82.56 98 PHE A C 1
ATOM 768 O O . PHE A 1 98 ? 12.755 5.995 -12.335 1.00 82.56 98 PHE A O 1
ATOM 775 N N . SER A 1 99 ? 12.463 4.609 -14.071 1.00 73.56 99 SER A N 1
ATOM 776 C CA . SER A 1 99 ? 13.829 4.098 -14.081 1.00 73.56 99 SER A CA 1
ATOM 777 C C . SER A 1 99 ? 14.287 3.853 -15.513 1.00 73.56 99 SER A C 1
ATOM 779 O O . SER A 1 99 ? 13.469 3.698 -16.425 1.00 73.56 99 SER A O 1
ATOM 781 N N . PHE A 1 100 ? 15.602 3.780 -15.692 1.00 70.56 100 PHE A N 1
ATOM 782 C CA . PHE A 1 100 ? 16.233 3.475 -16.967 1.00 70.56 100 PHE A CA 1
ATOM 783 C C . PHE A 1 100 ? 15.840 2.093 -17.477 1.00 70.56 100 PHE A C 1
ATOM 785 O O . PHE A 1 100 ? 15.838 1.112 -16.725 1.00 70.56 100 PHE A O 1
ATOM 792 N N . TRP A 1 101 ? 15.594 1.991 -18.786 1.00 68.75 101 TRP A N 1
ATOM 793 C CA . TRP A 1 101 ? 15.180 0.742 -19.436 1.00 68.75 101 TRP A CA 1
ATOM 794 C C . TRP A 1 101 ? 16.166 -0.416 -19.195 1.00 68.75 101 TRP A C 1
ATOM 796 O O . TRP A 1 101 ? 15.765 -1.570 -19.067 1.00 68.75 101 TRP A O 1
ATOM 806 N N . ILE A 1 102 ? 17.459 -0.116 -19.032 1.00 68.50 102 ILE A N 1
ATOM 807 C CA . ILE A 1 102 ? 18.500 -1.128 -18.828 1.00 68.50 102 ILE A CA 1
ATOM 808 C C . ILE A 1 102 ? 18.343 -1.867 -17.491 1.00 68.50 102 ILE A C 1
ATOM 810 O O . ILE A 1 102 ? 18.787 -3.004 -17.338 1.00 68.50 102 ILE A O 1
ATOM 814 N N . LEU A 1 103 ? 17.658 -1.247 -16.526 1.00 70.81 103 LEU A N 1
ATOM 815 C CA . LEU A 1 103 ? 17.355 -1.836 -15.226 1.00 70.81 103 LEU A CA 1
ATOM 816 C C . LEU A 1 103 ? 16.019 -2.583 -15.215 1.00 70.81 103 LEU A C 1
ATOM 818 O O . LEU A 1 103 ? 15.717 -3.255 -14.229 1.00 70.81 103 LEU A O 1
ATOM 822 N N . GLN A 1 104 ? 15.242 -2.533 -16.300 1.00 74.81 104 GLN A N 1
ATOM 823 C CA . GLN A 1 104 ? 13.880 -3.059 -16.370 1.00 74.81 104 GLN A CA 1
ATOM 824 C C . GLN A 1 104 ? 13.788 -4.517 -15.928 1.00 74.81 104 GLN A C 1
ATOM 826 O O . GLN A 1 104 ? 13.002 -4.839 -15.038 1.00 74.81 104 GLN A O 1
ATOM 831 N N . ARG A 1 105 ? 14.648 -5.396 -16.459 1.00 78.62 105 ARG A N 1
ATOM 832 C CA . ARG A 1 105 ? 14.648 -6.819 -16.084 1.00 78.62 105 ARG A CA 1
ATOM 833 C C . ARG A 1 105 ? 14.916 -7.030 -14.591 1.00 78.62 105 ARG A C 1
ATOM 835 O O . ARG A 1 105 ? 14.231 -7.830 -13.957 1.00 78.62 105 ARG A O 1
ATOM 842 N N . ASN A 1 106 ? 15.884 -6.309 -14.030 1.00 79.12 106 ASN A N 1
ATOM 843 C CA . ASN A 1 106 ? 16.267 -6.444 -12.624 1.00 79.12 106 ASN A CA 1
ATOM 844 C C . ASN A 1 106 ? 15.191 -5.878 -11.693 1.00 79.12 106 ASN A C 1
ATOM 846 O O . ASN A 1 106 ? 14.897 -6.485 -10.662 1.00 79.12 106 ASN A O 1
ATOM 850 N N . VAL A 1 107 ? 14.575 -4.756 -12.072 1.00 77.75 107 VAL A N 1
ATOM 851 C CA . VAL A 1 107 ? 13.466 -4.149 -11.332 1.00 77.75 107 VAL A CA 1
ATOM 852 C C . VAL A 1 107 ? 12.266 -5.089 -11.330 1.00 77.75 107 VAL A C 1
ATOM 854 O O . VAL A 1 107 ? 11.794 -5.423 -10.250 1.00 77.75 107 VAL A O 1
ATOM 857 N N . TYR A 1 108 ? 11.830 -5.600 -12.487 1.00 81.25 108 TYR A N 1
ATOM 858 C CA . TYR A 1 108 ? 10.720 -6.558 -12.540 1.00 81.25 108 TYR A CA 1
ATOM 859 C C . TYR A 1 108 ? 11.005 -7.827 -11.746 1.00 81.25 108 TYR A C 1
ATOM 861 O O . TYR A 1 108 ? 10.152 -8.251 -10.972 1.00 81.25 108 TYR A O 1
ATOM 869 N N . TYR A 1 109 ? 12.191 -8.422 -11.898 1.00 83.44 109 TYR A N 1
ATOM 870 C CA . TYR A 1 109 ? 12.543 -9.638 -11.166 1.00 83.44 109 TYR A CA 1
ATOM 871 C C . TYR A 1 109 ? 12.514 -9.417 -9.652 1.00 83.44 109 TYR A C 1
ATOM 873 O O . TYR A 1 109 ? 11.869 -10.170 -8.924 1.00 83.44 109 TYR A O 1
ATOM 881 N N . THR A 1 110 ? 13.185 -8.364 -9.175 1.00 81.06 110 THR A N 1
ATOM 882 C CA . THR A 1 110 ? 13.260 -8.064 -7.738 1.00 81.06 110 THR A CA 1
ATOM 883 C C . THR A 1 110 ? 11.882 -7.746 -7.185 1.00 81.06 110 THR A C 1
ATOM 885 O O . THR A 1 110 ? 11.523 -8.188 -6.097 1.00 81.06 110 THR A O 1
ATOM 888 N N . LEU A 1 111 ? 11.089 -7.011 -7.954 1.00 81.31 111 LEU A N 1
ATOM 889 C CA . LEU A 1 111 ? 9.755 -6.638 -7.561 1.00 81.31 111 LEU A CA 1
ATOM 890 C C . LEU A 1 111 ? 8.855 -7.873 -7.484 1.00 81.31 111 LEU A C 1
ATOM 892 O O . LEU A 1 111 ? 8.273 -8.105 -6.430 1.00 81.31 111 LEU A O 1
ATOM 896 N N . LEU A 1 112 ? 8.758 -8.686 -8.538 1.00 82.88 112 LEU A N 1
ATOM 897 C CA . LEU A 1 112 ? 7.933 -9.899 -8.527 1.00 82.88 112 LEU A CA 1
ATOM 898 C C . LEU A 1 112 ? 8.333 -10.832 -7.383 1.00 82.88 112 LEU A C 1
ATOM 900 O O . LEU A 1 112 ? 7.465 -11.333 -6.671 1.00 82.88 112 LEU A O 1
ATOM 904 N N . ARG A 1 113 ? 9.641 -10.993 -7.150 1.00 85.06 113 ARG A N 1
ATOM 905 C CA . ARG A 1 113 ? 10.159 -11.754 -6.014 1.00 85.06 113 ARG A CA 1
ATOM 906 C C . ARG A 1 113 ? 9.655 -11.189 -4.685 1.00 85.06 113 ARG A C 1
ATOM 908 O O . ARG A 1 113 ? 9.084 -11.937 -3.903 1.00 85.06 113 ARG A O 1
ATOM 915 N N . ASN A 1 114 ? 9.827 -9.893 -4.436 1.00 81.75 114 ASN A N 1
ATOM 916 C CA . ASN A 1 114 ? 9.411 -9.269 -3.177 1.00 81.75 114 ASN A CA 1
ATOM 917 C C . ASN A 1 114 ? 7.889 -9.266 -2.995 1.00 81.75 114 ASN A C 1
ATOM 919 O O . ASN A 1 114 ? 7.400 -9.415 -1.884 1.00 81.75 114 ASN A O 1
ATOM 923 N N . LEU A 1 115 ? 7.117 -9.105 -4.067 1.00 80.06 115 LEU A N 1
ATOM 924 C CA . LEU A 1 115 ? 5.664 -9.143 -3.955 1.00 80.06 115 LEU A CA 1
ATOM 925 C C . LEU A 1 115 ? 5.143 -10.544 -3.675 1.00 80.06 115 LEU A C 1
ATOM 927 O O . LEU A 1 115 ? 4.206 -10.679 -2.897 1.00 80.06 115 LEU A O 1
ATOM 931 N N . SER A 1 116 ? 5.773 -11.571 -4.248 1.00 82.88 116 SER A N 1
ATOM 932 C CA . SER A 1 116 ? 5.389 -12.964 -4.003 1.00 82.88 116 SER A CA 1
ATOM 933 C C . SER A 1 116 ? 5.556 -13.394 -2.541 1.00 82.88 116 SER A C 1
ATOM 935 O O . SER A 1 116 ? 4.998 -14.404 -2.133 1.00 82.88 116 SER A O 1
ATOM 937 N N . THR A 1 117 ? 6.307 -12.631 -1.736 1.00 82.31 117 THR A N 1
ATOM 938 C CA . THR A 1 117 ? 6.477 -12.889 -0.300 1.00 82.31 117 THR A CA 1
ATOM 939 C C . THR A 1 117 ? 5.527 -12.079 0.582 1.00 82.31 117 THR A C 1
ATOM 941 O O . THR A 1 117 ? 5.636 -12.148 1.806 1.00 82.31 117 THR A O 1
ATOM 944 N N . LEU A 1 118 ? 4.625 -11.276 0.007 1.00 80.56 118 LEU A N 1
ATOM 945 C CA . LEU A 1 118 ? 3.683 -10.484 0.792 1.00 80.56 118 LEU A CA 1
ATOM 946 C C . LEU A 1 118 ? 2.549 -11.363 1.345 1.00 80.56 118 LEU A C 1
ATOM 948 O O . LEU A 1 118 ? 1.981 -12.166 0.610 1.00 80.56 118 LEU A O 1
ATOM 952 N N . PRO A 1 119 ? 2.150 -11.174 2.614 1.00 76.62 119 PRO A N 1
ATOM 953 C CA . PRO A 1 119 ? 1.144 -12.019 3.263 1.00 76.62 119 PRO A CA 1
ATOM 954 C C . PRO A 1 119 ? -0.269 -11.863 2.680 1.00 76.62 119 PRO A C 1
ATOM 956 O O . PRO A 1 119 ? -1.115 -12.719 2.898 1.00 76.62 119 PRO A O 1
ATOM 959 N N . PHE A 1 120 ? -0.532 -10.777 1.951 1.00 75.94 120 PHE A N 1
ATOM 960 C CA . PHE A 1 120 ? -1.803 -10.516 1.268 1.00 75.94 120 PHE A CA 1
ATOM 961 C C . PHE A 1 120 ? -1.708 -10.743 -0.246 1.00 75.94 120 PHE A C 1
ATOM 963 O O . PHE A 1 120 ? -2.613 -10.333 -0.961 1.00 75.94 120 PHE A O 1
ATOM 970 N N . TYR A 1 121 ? -0.630 -11.359 -0.748 1.00 78.62 121 TYR A N 1
ATOM 971 C CA . TYR A 1 121 ? -0.434 -11.586 -2.184 1.00 78.62 121 TYR A CA 1
ATOM 972 C C . TYR A 1 121 ? -1.629 -12.306 -2.827 1.00 78.62 121 TYR A C 1
ATOM 974 O O . TYR A 1 121 ? -2.111 -11.868 -3.868 1.00 78.62 121 TYR A O 1
ATOM 982 N N . ASP A 1 122 ? -2.175 -13.319 -2.148 1.00 80.81 122 ASP A N 1
ATOM 983 C CA . ASP A 1 122 ? -3.344 -14.081 -2.612 1.00 80.81 122 ASP A CA 1
ATOM 984 C C . ASP A 1 122 ? -4.653 -13.268 -2.613 1.00 80.81 122 ASP A C 1
ATOM 986 O O . ASP A 1 122 ? -5.628 -13.667 -3.243 1.00 80.81 122 ASP A O 1
ATOM 990 N N . ASN A 1 123 ? -4.678 -12.120 -1.929 1.00 83.12 123 ASN A N 1
ATOM 991 C CA . ASN A 1 123 ? -5.833 -11.222 -1.843 1.00 83.12 123 ASN A CA 1
ATOM 992 C C . ASN A 1 123 ? -5.751 -10.054 -2.841 1.00 83.12 123 ASN A C 1
ATOM 994 O O . ASN A 1 123 ? -6.608 -9.169 -2.815 1.00 83.12 123 ASN A O 1
ATOM 998 N N . ILE A 1 124 ? -4.701 -9.991 -3.669 1.00 85.12 124 ILE A N 1
ATOM 999 C CA . ILE A 1 124 ? -4.544 -8.927 -4.660 1.00 85.12 124 ILE A CA 1
ATOM 1000 C C . ILE A 1 124 ? -5.421 -9.235 -5.878 1.00 85.12 124 ILE A C 1
ATOM 1002 O O . ILE A 1 124 ? -5.070 -10.050 -6.727 1.00 85.12 124 ILE A O 1
ATOM 1006 N N . ASP A 1 125 ? -6.522 -8.499 -6.003 1.00 90.19 125 ASP A N 1
ATOM 1007 C CA . ASP A 1 125 ? -7.424 -8.550 -7.157 1.00 90.19 125 ASP A CA 1
ATOM 1008 C C . ASP A 1 125 ? -6.896 -7.727 -8.340 1.00 90.19 125 ASP A C 1
ATOM 1010 O O . ASP A 1 125 ? -7.201 -8.002 -9.503 1.00 90.19 125 ASP A O 1
ATOM 1014 N N . HIS A 1 126 ? -6.120 -6.677 -8.055 1.00 89.31 126 HIS A N 1
ATOM 1015 C CA . HIS A 1 126 ? -5.585 -5.792 -9.080 1.00 89.31 126 HIS A CA 1
ATOM 1016 C C . HIS A 1 126 ? -4.104 -5.508 -8.877 1.00 89.31 126 HIS A C 1
ATOM 1018 O O . HIS A 1 126 ? -3.676 -4.949 -7.865 1.00 89.31 126 HIS A O 1
ATOM 1024 N N . PHE A 1 127 ? -3.325 -5.821 -9.907 1.00 87.12 127 PHE A N 1
ATOM 1025 C CA . PHE A 1 127 ? -1.903 -5.561 -9.929 1.00 87.12 127 PHE A CA 1
ATOM 1026 C C . PHE A 1 127 ? -1.502 -4.848 -11.227 1.00 87.12 127 PHE A C 1
ATOM 1028 O O . PHE A 1 127 ? -1.758 -5.357 -12.318 1.00 87.12 127 PHE A O 1
ATOM 1035 N N . ALA A 1 128 ? -0.847 -3.686 -11.123 1.00 89.00 128 ALA A N 1
ATOM 1036 C CA . ALA A 1 128 ? -0.406 -2.910 -12.282 1.00 89.00 128 ALA A CA 1
ATOM 1037 C C . ALA A 1 128 ? 1.052 -2.441 -12.173 1.00 89.00 128 ALA A C 1
ATOM 1039 O O . ALA A 1 128 ? 1.450 -1.813 -11.189 1.00 89.00 128 ALA A O 1
ATOM 1040 N N . PHE A 1 129 ? 1.816 -2.681 -13.242 1.00 86.75 129 PHE A N 1
ATOM 1041 C CA . PHE A 1 129 ? 3.143 -2.110 -13.474 1.00 86.75 129 PHE A CA 1
ATOM 1042 C C . PHE A 1 129 ? 3.075 -1.080 -14.583 1.00 86.75 129 PHE A C 1
ATOM 1044 O O . PHE A 1 129 ? 2.872 -1.439 -15.741 1.00 86.75 129 PHE A O 1
ATOM 1051 N N . ILE A 1 130 ? 3.280 0.186 -14.240 1.00 87.56 130 ILE A N 1
ATOM 1052 C CA . ILE A 1 130 ? 3.283 1.265 -15.222 1.00 87.56 130 ILE A CA 1
ATOM 1053 C C . ILE A 1 130 ? 4.713 1.766 -15.347 1.00 87.56 130 ILE A C 1
ATOM 1055 O O . ILE A 1 130 ? 5.223 2.456 -14.465 1.00 87.56 130 ILE A O 1
ATOM 1059 N N . TRP A 1 131 ? 5.377 1.364 -16.426 1.00 84.94 131 TRP A N 1
ATOM 1060 C CA . TRP A 1 131 ? 6.720 1.826 -16.743 1.00 84.94 131 TRP A CA 1
ATOM 1061 C C . TRP A 1 131 ? 6.624 3.154 -17.486 1.00 84.94 131 TRP A C 1
ATOM 1063 O O . TRP A 1 131 ? 6.145 3.194 -18.616 1.00 84.94 131 TRP A O 1
ATOM 1073 N N . PHE A 1 132 ? 7.061 4.235 -16.849 1.00 82.25 132 PHE A N 1
ATOM 1074 C CA . PHE A 1 132 ? 7.120 5.551 -17.484 1.00 82.25 132 PHE A CA 1
ATOM 1075 C C . PHE A 1 132 ? 8.442 5.767 -18.219 1.00 82.25 132 PHE A C 1
ATOM 1077 O O . PHE A 1 132 ? 8.485 6.558 -19.151 1.00 82.25 132 PHE A O 1
ATOM 1084 N N . GLY A 1 133 ? 9.488 5.025 -17.835 1.00 67.25 133 GLY A N 1
ATOM 1085 C CA . GLY A 1 133 ? 10.835 5.232 -18.348 1.00 67.25 133 GLY A CA 1
ATOM 1086 C C . GLY A 1 133 ? 11.407 6.581 -17.918 1.00 67.25 133 GLY A C 1
ATOM 1087 O O . GLY A 1 133 ? 10.700 7.497 -17.501 1.00 67.25 133 GLY A O 1
ATOM 1088 N N . THR A 1 134 ? 12.721 6.685 -17.977 1.00 61.94 134 THR A N 1
ATOM 1089 C CA . THR A 1 134 ? 13.406 7.968 -18.083 1.00 61.94 134 THR A CA 1
ATOM 1090 C C . THR A 1 134 ? 14.196 7.879 -19.373 1.00 61.94 134 THR A C 1
ATOM 1092 O O . THR A 1 134 ? 15.124 7.072 -19.458 1.00 61.94 134 THR A O 1
ATOM 1095 N N . ASP A 1 135 ? 13.766 8.625 -20.388 1.00 50.62 135 ASP A N 1
ATOM 1096 C CA . ASP A 1 135 ? 14.588 8.866 -21.567 1.00 50.62 135 ASP A CA 1
ATOM 1097 C C . ASP A 1 135 ? 15.710 9.801 -21.109 1.00 50.62 135 ASP A C 1
ATOM 1099 O O . ASP A 1 135 ? 15.485 10.994 -20.917 1.00 50.62 135 ASP A O 1
ATOM 1103 N N . GLU A 1 136 ? 16.900 9.266 -20.863 1.00 47.59 136 GLU A N 1
ATOM 1104 C CA . GLU A 1 136 ? 18.109 10.076 -20.992 1.00 47.59 136 GLU A CA 1
ATOM 1105 C C . GLU A 1 136 ? 18.980 9.399 -22.050 1.00 47.59 136 GLU A C 1
ATOM 1107 O O . GLU A 1 136 ? 19.237 8.193 -21.976 1.00 47.59 136 GLU A O 1
ATOM 1112 N N . GLU A 1 137 ? 19.308 10.198 -23.068 1.00 40.53 137 GLU A N 1
ATOM 1113 C CA . GLU A 1 137 ? 20.286 9.939 -24.130 1.00 40.53 137 GLU A CA 1
ATOM 1114 C C . GLU A 1 137 ? 21.638 9.456 -23.588 1.00 40.53 137 GLU A C 1
ATOM 1116 O O . GLU A 1 137 ? 22.098 9.981 -22.546 1.00 40.53 137 GLU A O 1
#

Foldseek 3Di:
DDPPPDPPPQPPVNLVVVCVVDVLVSCVVCLLVVQEDEADDDCNVVVLVLCDDPHSCVVNLQNHAEYEYEAEDPVSLVVVLVSLQSRQNHQEYEYEYAYAPVCVVVCVVVNVVSLVPHPCSVNHPYYYYHYPYDDDD

Sequence (137 aa):
MGLDHETPCCNSGDVAAFAKCSRFWYSVAFPSRFSGIKLHGGNHKRLLKMFTNGGWLVPLKDHIRSMNSTIYNLDTLQDLYSAALIFPNLQSLTVNIFSFWILQRNVYYTLLRNLSTLPFYDNIDHFAFIWFGTDEE

Secondary structure (DSSP, 8-state):
-----------HHHHHHHHHH-HHHHHHH-GGG--EEEE-GGGHHHHHHHSSTT-TTGGGGGG--EEEEEESSHHHHHHHHHHHTT-TT--EEEEEE-S-GGGHHHHHHHHHHHHHT-TTGGG-SEEEEEE------

pLDDT: mean 78.18, std 13.43, range [35.75, 93.06]